Protein AF-A0A931YRD8-F1 (afdb_monomer)

Radius of gyration: 21.1 Å; Cα contacts (8 Å, |Δi|>4): 40; chains: 1; bounding box: 36×70×40 Å

Foldseek 3Di:
DPVVVVVVVVVVVVVVVVPPPPPPVDQDPVNQVVQQVVDPDNVVGHPVLQVSLQVVCVVLVVQQVVCVVVVHDHPDDDDPPDDDHSVNVVVVSVVVVVVVVD

Secondary structure (DSSP, 8-state):
--TTHHHHHHHHHHHHHTTS--------HHHHHHHHHT-S-TTT--HHHHHHHHHHHHHHHHHHHHHHHTTPPPSS---TT----HHHHHHHHHHHHHHHH-

pLDDT: mean 82.72, std 15.99, range [48.66, 97.88]

Solvent-accessible surface area (backbone atoms only — not comparable to full-atom values): 6281 Å² total; per-residue (Å²): 142,68,75,70,63,64,58,57,58,54,52,54,56,57,59,59,66,71,66,61,75,84,68,74,86,69,79,50,73,66,56,50,51,53,42,44,67,68,23,92,45,72,91,78,36,22,70,69,56,43,54,52,40,43,55,50,50,54,54,52,50,52,52,32,52,54,24,51,74,70,72,44,84,53,87,67,85,78,58,93,90,54,86,86,45,44,69,57,53,51,50,54,50,54,57,52,51,54,66,73,78,105

Sequence (102 aa):
MTKTILSSACLLVCLLAVTTPSFGAEMSVMQYMELEDAAVNKDTGSPVVNVYLMGVLDSYGIANAMLRDRKQQQLYCQPDNLALGPMNLRQLINDGLKKIVN

Mean predicted aligned error: 10.66 Å

Structure (mmCIF, N/CA/C/O backbone):
data_AF-A0A931YRD8-F1
#
_entry.id   AF-A0A931YRD8-F1
#
loop_
_atom_site.group_PDB
_atom_site.id
_atom_site.type_symbol
_atom_site.label_atom_id
_atom_site.label_alt_id
_atom_site.label_comp_id
_atom_site.label_asym_id
_atom_site.label_entity_id
_atom_site.label_seq_id
_atom_site.pdbx_PDB_ins_code
_atom_site.Cartn_x
_atom_site.Cartn_y
_atom_site.Cartn_z
_atom_site.occupancy
_atom_site.B_iso_or_equiv
_atom_site.auth_seq_id
_atom_site.auth_comp_id
_atom_site.auth_asym_id
_atom_site.auth_atom_id
_atom_site.pdbx_PDB_model_num
ATOM 1 N N . MET A 1 1 ? 14.795 -51.721 22.475 1.00 49.44 1 MET A N 1
ATOM 2 C CA . MET A 1 1 ? 14.898 -51.214 21.087 1.00 49.44 1 MET A CA 1
ATOM 3 C C . MET A 1 1 ? 14.097 -49.918 20.853 1.00 49.44 1 MET A C 1
ATOM 5 O O . MET A 1 1 ? 13.755 -49.614 19.725 1.00 49.44 1 MET A O 1
ATOM 9 N N . THR A 1 2 ? 13.819 -49.122 21.895 1.00 50.38 2 THR A N 1
ATOM 10 C CA . THR A 1 2 ? 12.944 -47.927 21.834 1.00 50.38 2 THR A CA 1
ATOM 11 C C . THR A 1 2 ? 13.670 -46.600 22.094 1.00 50.38 2 THR A C 1
ATOM 13 O O . THR A 1 2 ? 13.088 -45.539 21.910 1.00 50.38 2 THR A O 1
ATOM 16 N N . LYS A 1 3 ? 14.953 -46.630 22.488 1.00 48.66 3 LYS A N 1
ATOM 17 C CA . LYS A 1 3 ? 15.733 -45.419 22.815 1.00 48.66 3 LYS A CA 1
ATOM 18 C C . LYS A 1 3 ? 16.295 -44.682 21.591 1.00 48.66 3 LYS A C 1
ATOM 20 O O . LYS A 1 3 ? 16.591 -43.499 21.691 1.00 48.66 3 LYS A O 1
ATOM 25 N N . THR A 1 4 ? 16.409 -45.341 20.438 1.00 50.38 4 THR A N 1
ATOM 26 C CA . THR A 1 4 ? 17.017 -44.751 19.230 1.00 50.38 4 THR A CA 1
ATOM 27 C C . THR A 1 4 ? 16.048 -43.873 18.432 1.00 50.38 4 THR A C 1
ATOM 29 O O . THR A 1 4 ? 16.479 -42.954 17.745 1.00 50.38 4 THR A O 1
ATOM 32 N N . ILE A 1 5 ? 14.738 -44.112 18.555 1.00 52.44 5 ILE A N 1
ATOM 33 C CA . ILE A 1 5 ? 13.701 -43.402 17.785 1.00 52.44 5 ILE A CA 1
ATOM 34 C C . ILE A 1 5 ? 13.473 -41.984 18.339 1.00 52.44 5 ILE A C 1
ATOM 36 O O . ILE A 1 5 ? 13.236 -41.049 17.578 1.00 52.44 5 ILE A O 1
ATOM 40 N N . LEU A 1 6 ? 13.639 -41.794 19.654 1.00 49.84 6 LEU A N 1
ATOM 41 C CA . LEU A 1 6 ? 13.439 -40.496 20.309 1.00 49.84 6 LEU A CA 1
ATOM 42 C C . LEU A 1 6 ? 14.513 -39.455 19.922 1.00 49.84 6 LEU A C 1
ATOM 44 O O . LEU A 1 6 ? 14.240 -38.259 19.925 1.00 49.84 6 LEU A O 1
ATOM 48 N N . SER A 1 7 ? 15.714 -39.907 19.538 1.00 55.22 7 SER A N 1
ATOM 49 C CA . SER A 1 7 ? 16.830 -39.032 19.143 1.00 55.22 7 SER A CA 1
ATOM 50 C C . SER A 1 7 ? 16.633 -38.409 17.750 1.00 55.22 7 SER A C 1
ATOM 52 O O . SER A 1 7 ? 16.914 -37.230 17.546 1.00 55.22 7 SER A O 1
ATOM 54 N N . SER A 1 8 ? 16.070 -39.162 16.793 1.00 55.59 8 SER A N 1
ATOM 55 C CA . SER A 1 8 ? 15.852 -38.670 15.419 1.00 55.59 8 SER A CA 1
ATOM 56 C C . SER A 1 8 ? 14.693 -37.676 15.294 1.00 55.59 8 SER A C 1
ATOM 58 O O . SER A 1 8 ? 14.769 -36.761 14.478 1.00 55.59 8 SER A O 1
ATOM 60 N N . ALA A 1 9 ? 13.646 -37.802 16.118 1.00 58.78 9 ALA A N 1
ATOM 61 C CA . ALA A 1 9 ? 12.528 -36.852 16.112 1.00 58.78 9 ALA A CA 1
ATOM 62 C C . ALA A 1 9 ? 12.950 -35.455 16.605 1.00 58.78 9 ALA A C 1
ATOM 64 O O . ALA A 1 9 ? 12.513 -34.445 16.061 1.00 58.78 9 ALA A O 1
ATOM 65 N N . CYS A 1 10 ? 13.853 -35.398 17.590 1.00 60.69 10 CYS A N 1
ATOM 66 C CA . CYS A 1 10 ? 14.388 -34.142 18.1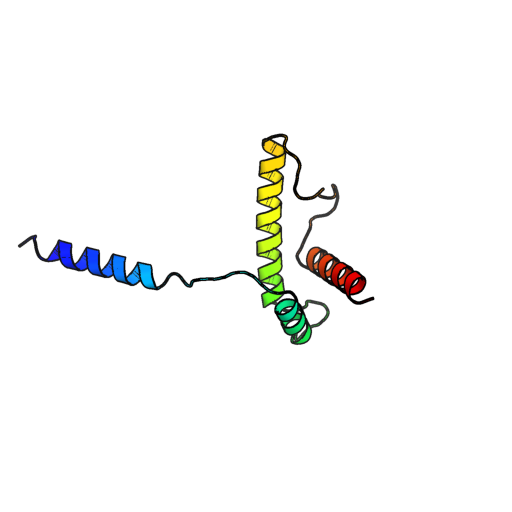13 1.00 60.69 10 CYS A CA 1
ATOM 67 C C . CYS A 1 10 ? 15.267 -33.424 17.072 1.00 60.69 10 CYS A C 1
ATOM 69 O O . CYS A 1 10 ? 15.173 -32.211 16.899 1.00 60.69 10 CYS A O 1
ATOM 71 N N . LEU A 1 11 ? 16.060 -34.184 16.307 1.00 62.72 11 LEU A N 1
ATOM 72 C CA . LEU A 1 11 ? 16.927 -33.632 15.264 1.00 62.72 11 LEU A CA 1
ATOM 73 C C . LEU A 1 11 ? 16.128 -32.972 14.125 1.00 62.72 11 LEU A C 1
ATOM 75 O O . LEU A 1 11 ? 16.520 -31.920 13.626 1.00 62.72 11 LEU A O 1
ATOM 79 N N . LEU A 1 12 ? 14.992 -33.566 13.739 1.00 64.00 12 LEU A N 1
ATOM 80 C CA . LEU A 1 12 ? 14.136 -33.049 12.667 1.00 64.00 12 LEU A CA 1
ATOM 81 C C . LEU A 1 12 ? 13.419 -31.747 13.068 1.00 64.00 12 LEU A C 1
ATOM 83 O O . LEU A 1 12 ? 13.316 -30.829 12.259 1.00 64.00 12 LEU A O 1
ATOM 87 N N . VAL A 1 13 ? 12.978 -31.635 14.326 1.00 66.19 13 VAL A N 1
ATOM 88 C CA . VAL A 1 13 ? 12.369 -30.405 14.868 1.00 66.19 13 VAL A CA 1
ATOM 89 C C . VAL A 1 13 ? 13.394 -29.269 14.936 1.00 66.19 13 VAL A C 1
ATOM 91 O O . VAL A 1 13 ? 13.080 -28.139 14.566 1.00 66.19 13 VAL A O 1
ATOM 94 N N . CYS A 1 14 ? 14.638 -29.566 15.322 1.00 65.25 14 CYS A N 1
ATOM 95 C CA . CYS A 1 14 ? 15.718 -28.578 15.315 1.00 65.25 14 CYS A CA 1
ATOM 96 C C . CYS A 1 14 ? 16.093 -28.118 13.897 1.00 65.25 14 CYS A C 1
ATOM 98 O O . CYS A 1 14 ? 16.405 -26.946 13.719 1.00 65.25 14 CYS A O 1
ATOM 100 N N . LEU A 1 15 ? 16.027 -28.997 12.889 1.00 62.12 15 LEU A N 1
ATOM 101 C CA . LEU A 1 15 ? 16.292 -28.642 11.486 1.00 62.12 15 LEU A CA 1
ATOM 102 C C . LEU A 1 15 ? 15.207 -27.732 10.885 1.00 62.12 15 LEU A C 1
ATOM 104 O O . LEU A 1 15 ? 15.533 -26.846 10.100 1.00 62.12 15 LEU A O 1
ATOM 108 N N . LEU A 1 16 ? 13.940 -27.900 11.281 1.00 61.41 16 LEU A N 1
ATOM 109 C CA . LEU A 1 16 ? 12.827 -27.051 10.826 1.00 61.41 16 LEU A CA 1
ATOM 110 C C . LEU A 1 16 ? 12.800 -25.669 11.496 1.00 61.41 16 LEU A C 1
ATOM 112 O O . LEU A 1 16 ? 12.255 -24.722 10.932 1.00 61.41 16 LEU A O 1
ATOM 116 N N . ALA A 1 17 ? 13.405 -25.528 12.679 1.00 59.97 17 ALA A N 1
ATOM 117 C CA . ALA A 1 17 ? 13.495 -24.244 13.373 1.00 59.97 17 ALA A CA 1
ATOM 118 C C . ALA A 1 17 ? 14.481 -23.265 12.706 1.00 59.97 17 ALA A C 1
ATOM 120 O O . ALA A 1 17 ? 14.347 -22.058 12.875 1.00 59.97 17 ALA A O 1
ATOM 121 N N . VAL A 1 18 ? 15.456 -23.759 11.930 1.00 58.75 18 VAL A N 1
ATOM 122 C CA . VAL A 1 18 ? 16.471 -22.910 11.270 1.00 58.75 18 VAL A CA 1
ATOM 123 C C . VAL A 1 18 ? 15.997 -22.368 9.917 1.00 58.75 18 VAL A C 1
ATOM 125 O O . VAL A 1 18 ? 16.620 -21.469 9.360 1.00 58.75 18 VAL A O 1
ATOM 128 N N . THR A 1 19 ? 14.892 -22.889 9.375 1.00 55.50 19 THR A N 1
ATOM 129 C CA . THR A 1 19 ? 14.350 -22.468 8.075 1.00 55.50 19 THR A CA 1
ATOM 130 C C . THR A 1 19 ? 13.175 -21.512 8.189 1.00 55.50 19 THR A C 1
ATOM 132 O O . THR A 1 19 ? 12.488 -21.309 7.194 1.00 55.50 19 THR A O 1
ATOM 135 N N . THR A 1 20 ? 12.902 -20.914 9.351 1.00 57.06 20 THR A N 1
ATOM 136 C CA . THR A 1 20 ? 12.034 -19.734 9.362 1.00 57.06 20 THR A CA 1
ATOM 137 C C . THR A 1 20 ? 12.836 -18.608 8.721 1.00 57.06 20 THR A C 1
ATOM 139 O O . THR A 1 20 ? 13.777 -18.130 9.363 1.00 57.06 20 THR A O 1
ATOM 142 N N . PRO A 1 21 ? 12.554 -18.192 7.469 1.00 52.28 21 PRO A N 1
ATOM 1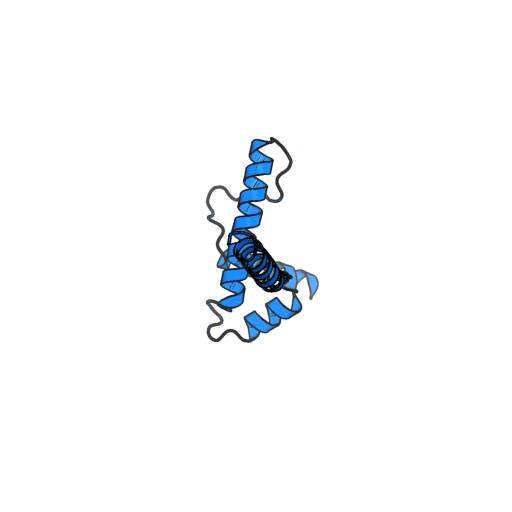43 C CA . PRO A 1 21 ? 13.180 -16.986 6.970 1.00 52.28 21 PRO A CA 1
ATOM 144 C C . PRO A 1 21 ? 12.850 -15.887 7.977 1.00 52.28 21 PRO A C 1
ATOM 146 O O . PRO A 1 21 ? 11.685 -15.681 8.325 1.00 52.28 21 PRO A O 1
ATOM 149 N N . SER A 1 22 ? 13.881 -15.212 8.479 1.00 50.31 22 SER A N 1
ATOM 150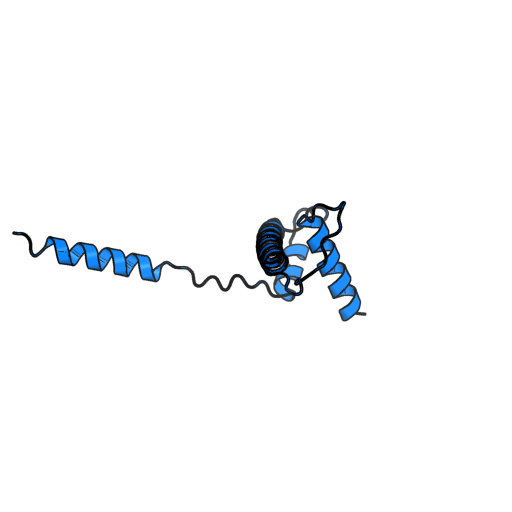 C CA . SER A 1 22 ? 13.740 -13.945 9.183 1.00 50.31 22 SER A CA 1
ATOM 151 C C . SER A 1 22 ? 13.261 -12.920 8.158 1.00 50.31 22 SER A C 1
ATOM 153 O O . SER A 1 22 ? 14.032 -12.106 7.653 1.00 50.31 22 SER A O 1
ATOM 155 N N . PHE A 1 23 ? 11.999 -13.036 7.751 1.00 52.09 23 PHE A N 1
ATOM 156 C CA . PHE A 1 23 ? 11.327 -12.066 6.914 1.00 52.09 23 PHE A CA 1
ATOM 157 C C . PHE A 1 23 ? 11.149 -10.833 7.798 1.00 52.09 23 PHE A C 1
ATOM 159 O O . PHE A 1 23 ? 10.156 -10.691 8.507 1.00 52.09 23 PHE A O 1
ATOM 166 N N . GLY A 1 24 ? 12.134 -9.937 7.770 1.00 55.12 24 GLY A N 1
ATOM 167 C CA . GLY A 1 24 ? 11.841 -8.522 7.927 1.00 55.12 24 GLY A CA 1
ATOM 168 C C . GLY A 1 24 ? 10.958 -8.157 6.743 1.00 55.12 24 GLY A C 1
ATOM 169 O O . GLY A 1 24 ? 11.461 -7.756 5.700 1.00 55.12 24 GLY A O 1
ATOM 170 N N . ALA A 1 25 ? 9.653 -8.419 6.853 1.00 66.19 25 ALA A N 1
ATOM 171 C CA . ALA A 1 25 ? 8.641 -8.134 5.836 1.00 66.19 25 ALA A CA 1
ATOM 172 C C . ALA A 1 25 ? 8.355 -6.628 5.763 1.00 66.19 25 ALA A C 1
ATOM 174 O O . ALA A 1 25 ? 7.214 -6.203 5.632 1.00 66.19 25 ALA A O 1
ATOM 175 N N . GLU A 1 26 ? 9.397 -5.822 5.917 1.00 81.44 26 GLU A N 1
ATOM 176 C CA . GLU A 1 26 ? 9.352 -4.377 5.963 1.00 81.44 26 GLU A CA 1
ATOM 177 C C . GLU A 1 26 ? 9.902 -3.887 4.628 1.00 81.44 26 GLU A C 1
ATOM 179 O O . GLU A 1 26 ? 11.062 -4.124 4.294 1.00 81.44 26 GLU A O 1
ATOM 184 N N . MET A 1 27 ? 9.058 -3.237 3.832 1.00 89.88 27 MET A N 1
ATOM 185 C CA . MET A 1 27 ? 9.496 -2.560 2.618 1.00 89.88 27 MET A CA 1
ATOM 186 C C . MET A 1 27 ? 9.784 -1.103 2.956 1.00 89.88 27 MET A C 1
ATOM 188 O O . MET A 1 27 ? 8.885 -0.357 3.347 1.00 89.88 27 MET A O 1
ATOM 192 N N . SER A 1 28 ? 11.039 -0.687 2.794 1.00 92.50 28 SER A N 1
ATOM 193 C CA . SER A 1 28 ? 11.390 0.730 2.891 1.00 92.50 28 SER A CA 1
ATOM 194 C C . SER A 1 28 ? 10.774 1.530 1.737 1.00 92.50 28 SER A C 1
ATOM 196 O O . SER A 1 28 ? 10.511 0.996 0.659 1.00 92.50 28 SER A O 1
ATOM 198 N N . VAL A 1 29 ? 10.605 2.841 1.931 1.00 91.38 29 VAL A N 1
ATOM 199 C CA . VAL A 1 29 ? 10.129 3.749 0.871 1.00 91.38 29 VAL A CA 1
ATOM 200 C C . VAL A 1 29 ? 11.033 3.694 -0.365 1.00 91.38 29 VAL A C 1
ATOM 202 O O . VAL A 1 29 ? 10.532 3.670 -1.484 1.00 91.38 29 VAL A O 1
ATOM 205 N N . MET A 1 30 ? 12.353 3.613 -0.170 1.00 92.88 30 MET A N 1
ATOM 206 C CA . MET A 1 30 ? 13.314 3.495 -1.272 1.00 92.88 30 MET A CA 1
ATOM 207 C C . MET A 1 30 ? 13.089 2.216 -2.081 1.00 92.88 30 MET A C 1
ATOM 209 O O . MET A 1 30 ? 12.954 2.284 -3.297 1.00 92.88 30 MET A O 1
ATOM 213 N N . GLN A 1 31 ? 12.952 1.068 -1.413 1.00 94.31 31 GLN A N 1
ATOM 214 C CA . GLN A 1 31 ? 12.676 -0.201 -2.095 1.00 94.31 31 GLN A CA 1
ATOM 215 C C . GLN A 1 31 ? 11.323 -0.193 -2.807 1.00 94.31 31 GLN A C 1
ATOM 217 O O . GLN A 1 31 ? 11.207 -0.724 -3.907 1.00 94.31 31 GLN A O 1
ATOM 222 N N . TYR A 1 32 ? 10.300 0.417 -2.204 1.00 94.81 32 TYR A N 1
ATOM 223 C CA . TYR A 1 32 ? 9.010 0.612 -2.860 1.00 94.81 32 TYR A CA 1
ATOM 224 C C . TYR A 1 32 ? 9.174 1.393 -4.171 1.00 94.81 32 TYR A C 1
ATOM 226 O O . TYR A 1 32 ? 8.692 0.950 -5.212 1.00 94.81 32 TYR A O 1
ATOM 234 N N . MET A 1 33 ? 9.897 2.519 -4.138 1.00 93.88 33 MET A N 1
ATOM 235 C CA . MET A 1 33 ? 10.136 3.353 -5.318 1.00 93.88 33 MET A CA 1
ATOM 236 C C . MET A 1 33 ? 10.940 2.615 -6.391 1.00 93.88 33 MET A C 1
ATOM 238 O O . MET A 1 33 ? 10.558 2.659 -7.555 1.00 93.88 33 MET A O 1
ATOM 242 N N . GLU A 1 34 ? 12.008 1.911 -6.013 1.00 95.25 34 GLU A N 1
ATOM 243 C CA . GLU A 1 34 ? 12.831 1.123 -6.939 1.00 95.25 34 GLU A CA 1
ATOM 244 C C . GLU A 1 34 ? 12.022 0.016 -7.622 1.00 95.25 34 GLU A C 1
ATOM 246 O O . GLU A 1 34 ? 12.120 -0.175 -8.833 1.00 95.25 34 GLU A O 1
ATOM 251 N N . LEU A 1 35 ? 11.186 -0.699 -6.865 1.00 95.50 35 LEU A N 1
ATOM 252 C CA . LEU A 1 35 ? 10.356 -1.768 -7.412 1.00 95.50 35 LEU A CA 1
ATOM 253 C C . LEU A 1 35 ? 9.261 -1.228 -8.335 1.00 95.50 35 LEU A C 1
ATOM 255 O O . LEU A 1 35 ? 9.029 -1.815 -9.391 1.00 95.50 35 LEU A O 1
ATOM 259 N N . GLU A 1 36 ? 8.589 -0.136 -7.963 1.00 94.75 36 GLU A N 1
ATOM 260 C CA . GLU A 1 36 ? 7.608 0.525 -8.836 1.00 94.75 36 GLU A CA 1
ATOM 261 C C . GLU A 1 36 ? 8.278 1.140 -10.079 1.00 94.75 36 GLU A C 1
ATOM 263 O O . GLU A 1 36 ? 7.704 1.135 -11.176 1.00 94.75 36 GLU A O 1
ATOM 268 N N . ASP A 1 37 ? 9.526 1.608 -9.968 1.00 94.75 37 ASP A N 1
ATOM 269 C CA . ASP A 1 37 ? 10.270 2.085 -11.129 1.00 94.75 37 ASP A CA 1
ATOM 270 C C . ASP A 1 37 ? 10.710 0.941 -12.064 1.00 94.75 37 ASP A C 1
ATOM 272 O O . ASP A 1 37 ? 10.637 1.058 -13.287 1.00 94.75 37 ASP A O 1
ATOM 276 N N . ALA A 1 38 ? 11.047 -0.220 -11.511 1.00 95.75 38 ALA A N 1
ATOM 277 C CA . ALA A 1 38 ? 11.385 -1.412 -12.285 1.00 95.75 38 ALA A CA 1
ATOM 278 C C . ALA A 1 38 ? 10.164 -2.141 -12.891 1.00 95.75 38 ALA A C 1
ATOM 280 O O . ALA A 1 38 ? 10.327 -3.141 -13.595 1.00 95.75 38 ALA A O 1
ATOM 281 N N . ALA A 1 39 ? 8.933 -1.690 -12.621 1.00 94.25 39 ALA A N 1
ATOM 282 C CA . ALA A 1 39 ? 7.723 -2.350 -13.100 1.00 94.25 39 ALA A CA 1
ATOM 283 C C . ALA A 1 39 ? 7.614 -2.338 -14.637 1.00 94.25 39 ALA A C 1
ATOM 285 O O . ALA A 1 39 ? 7.654 -1.282 -15.271 1.00 94.25 39 ALA A O 1
ATOM 286 N N . VAL A 1 40 ? 7.387 -3.520 -15.228 1.00 93.06 40 VAL A N 1
ATOM 287 C CA . VAL A 1 40 ? 7.203 -3.698 -16.684 1.00 93.06 40 VAL A CA 1
ATOM 288 C C . VAL A 1 40 ? 5.966 -2.957 -17.195 1.00 93.06 40 VAL A C 1
ATOM 290 O O . VAL A 1 40 ? 5.989 -2.389 -18.282 1.00 93.06 40 VAL A O 1
ATOM 293 N N . ASN A 1 41 ? 4.885 -2.952 -16.411 1.00 89.50 41 ASN A N 1
ATOM 294 C CA . ASN A 1 41 ? 3.674 -2.199 -16.708 1.00 89.50 41 ASN A CA 1
ATOM 295 C C . ASN A 1 41 ? 3.451 -1.151 -15.611 1.00 89.50 41 ASN A C 1
ATOM 297 O O . ASN A 1 41 ? 3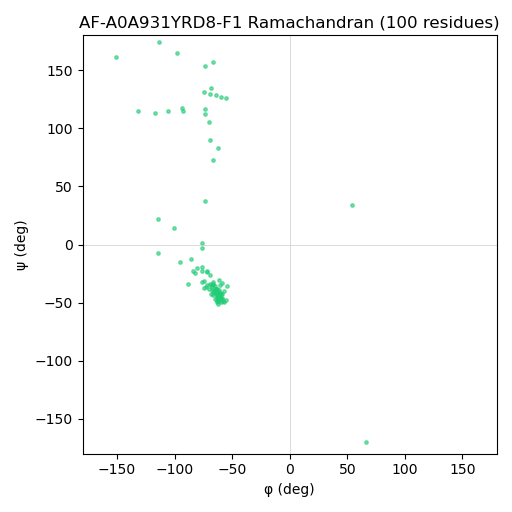.170 -1.491 -14.460 1.00 89.50 41 ASN A O 1
ATOM 301 N N . LYS A 1 42 ? 3.567 0.125 -15.985 1.00 86.44 42 LYS A N 1
ATOM 302 C CA . LYS A 1 42 ? 3.427 1.269 -15.075 1.00 86.44 42 LYS A CA 1
ATOM 303 C C . LYS A 1 42 ? 1.987 1.511 -14.621 1.00 86.44 42 LYS A C 1
ATOM 305 O O . LYS A 1 42 ? 1.794 2.048 -13.536 1.00 86.44 42 LYS A O 1
ATOM 310 N N . ASP A 1 43 ? 0.995 1.061 -15.387 1.00 84.81 43 ASP A N 1
ATOM 311 C CA . ASP A 1 43 ? -0.421 1.196 -15.029 1.00 84.81 43 ASP A CA 1
ATOM 312 C C . ASP A 1 43 ? -0.793 0.235 -13.893 1.00 84.81 43 ASP A C 1
ATOM 314 O O . ASP A 1 43 ? -1.565 0.569 -12.995 1.00 84.81 43 ASP A O 1
ATOM 318 N N . THR A 1 44 ? -0.212 -0.969 -13.900 1.00 85.62 44 THR A N 1
ATOM 319 C CA . THR A 1 44 ? -0.461 -1.991 -12.871 1.00 85.6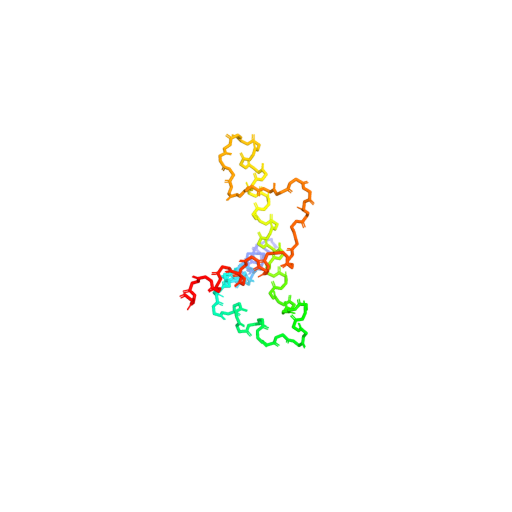2 44 THR A CA 1
ATOM 320 C C . THR A 1 44 ? 0.579 -1.996 -11.755 1.00 85.62 44 THR A C 1
ATOM 322 O O . THR A 1 44 ? 0.327 -2.586 -10.700 1.00 85.62 44 THR A O 1
ATOM 325 N N . GLY A 1 45 ? 1.722 -1.342 -11.964 1.00 91.81 45 GLY A N 1
ATOM 326 C CA . GLY A 1 45 ? 2.855 -1.291 -11.043 1.00 91.81 45 GLY A CA 1
ATOM 327 C C . GLY A 1 45 ? 3.544 -2.642 -10.839 1.00 91.81 45 GLY A C 1
ATOM 328 O O . GLY A 1 45 ? 3.288 -3.619 -11.551 1.00 91.81 45 GLY A O 1
ATOM 329 N N . SER A 1 46 ? 4.437 -2.702 -9.854 1.00 94.81 46 SER A N 1
ATOM 330 C CA . SER A 1 46 ? 5.200 -3.919 -9.552 1.00 94.81 46 SER A CA 1
ATOM 331 C C . SER A 1 46 ? 4.313 -5.024 -8.960 1.00 94.81 46 SER A C 1
ATOM 333 O O . SER A 1 46 ? 3.625 -4.777 -7.965 1.00 94.81 46 SER A O 1
ATOM 335 N N . PRO A 1 47 ? 4.352 -6.268 -9.484 1.00 93.75 47 PRO A N 1
ATOM 336 C CA . PRO A 1 47 ? 3.623 -7.394 -8.896 1.00 93.75 47 PRO A CA 1
ATOM 337 C C . PRO A 1 47 ? 4.050 -7.697 -7.455 1.00 93.75 47 PRO A C 1
ATOM 339 O O . PRO A 1 47 ? 3.214 -8.049 -6.626 1.00 93.75 47 PRO A O 1
ATOM 342 N N . VAL A 1 48 ? 5.339 -7.519 -7.143 1.00 93.50 48 VAL A N 1
ATOM 343 C CA . VAL A 1 48 ? 5.882 -7.715 -5.789 1.00 93.50 48 VAL A CA 1
ATOM 344 C C . VAL A 1 48 ? 5.286 -6.688 -4.832 1.00 93.50 48 VAL A C 1
ATOM 346 O O . VAL A 1 48 ? 4.799 -7.045 -3.760 1.00 93.50 48 VAL A O 1
ATOM 349 N N . VAL A 1 49 ? 5.257 -5.419 -5.248 1.00 95.19 49 VAL A N 1
ATOM 350 C CA . VAL A 1 49 ? 4.630 -4.353 -4.461 1.00 95.19 49 VAL A CA 1
ATOM 351 C C . VAL A 1 49 ? 3.132 -4.600 -4.324 1.00 95.19 49 VAL A C 1
ATOM 353 O O . VAL A 1 49 ? 2.589 -4.426 -3.243 1.00 95.19 49 VAL A O 1
ATOM 356 N N . ASN A 1 50 ? 2.457 -5.089 -5.364 1.00 94.75 50 ASN A N 1
ATOM 357 C CA . ASN A 1 50 ? 1.027 -5.381 -5.298 1.00 94.75 50 ASN A CA 1
ATOM 358 C C . ASN A 1 50 ? 0.689 -6.407 -4.201 1.00 94.75 50 ASN A C 1
ATOM 360 O O . ASN A 1 50 ? -0.215 -6.170 -3.404 1.00 94.75 50 ASN A O 1
ATOM 364 N N . VAL A 1 51 ? 1.443 -7.510 -4.115 1.00 93.75 51 VAL A N 1
ATOM 365 C CA . VAL A 1 51 ? 1.277 -8.518 -3.048 1.00 93.75 51 VAL A CA 1
ATOM 366 C C . VAL A 1 51 ? 1.582 -7.910 -1.678 1.00 93.75 51 VAL A C 1
ATOM 368 O O . VAL A 1 51 ? 0.826 -8.121 -0.730 1.00 93.75 51 VAL A O 1
ATOM 371 N N . TYR A 1 52 ? 2.644 -7.110 -1.575 1.00 93.81 52 TYR A N 1
ATOM 372 C CA . TYR A 1 52 ? 2.975 -6.410 -0.337 1.00 93.81 52 TYR A CA 1
ATOM 373 C C . TYR A 1 52 ? 1.826 -5.501 0.135 1.00 93.81 52 TYR A C 1
ATOM 375 O O . TYR A 1 52 ? 1.397 -5.583 1.284 1.00 93.81 52 TYR A O 1
ATOM 383 N N . LEU A 1 53 ? 1.267 -4.685 -0.764 1.00 94.50 53 LEU A N 1
ATOM 384 C CA . LEU A 1 53 ? 0.152 -3.787 -0.462 1.00 94.50 53 LEU A CA 1
ATOM 385 C C . LEU A 1 53 ? -1.128 -4.543 -0.086 1.00 94.50 53 LEU A C 1
ATOM 387 O O . LEU A 1 53 ? -1.847 -4.079 0.795 1.00 94.50 53 LEU A O 1
ATOM 391 N N . MET A 1 54 ? -1.402 -5.702 -0.699 1.00 93.94 54 MET A N 1
ATOM 392 C CA . MET A 1 54 ? -2.506 -6.573 -0.269 1.00 93.94 54 MET A CA 1
ATOM 393 C C . MET A 1 54 ? -2.328 -7.013 1.188 1.00 93.94 54 MET A C 1
ATOM 395 O O . MET A 1 54 ? -3.237 -6.833 1.992 1.00 93.94 54 MET A O 1
ATOM 399 N N . GLY A 1 55 ? -1.140 -7.508 1.552 1.00 93.25 55 GLY A N 1
ATOM 400 C CA . GLY A 1 55 ? -0.855 -7.932 2.925 1.00 93.25 55 GLY A CA 1
ATOM 401 C C . GLY A 1 55 ? -0.962 -6.790 3.942 1.00 93.25 55 GLY A C 1
ATOM 402 O O . GLY A 1 55 ? -1.492 -6.981 5.040 1.00 93.25 55 GLY A O 1
ATOM 403 N N . VAL A 1 56 ? -0.511 -5.587 3.572 1.00 92.81 56 VAL A N 1
ATOM 404 C CA . VAL A 1 56 ? -0.662 -4.380 4.400 1.00 92.81 56 VAL A CA 1
ATOM 405 C C . VAL A 1 56 ? -2.141 -4.033 4.586 1.00 92.81 56 VAL A C 1
ATOM 407 O O . VAL A 1 56 ? -2.570 -3.839 5.722 1.00 92.81 56 VAL A O 1
ATOM 410 N N . LEU A 1 57 ? -2.929 -3.988 3.507 1.00 93.00 57 LEU A N 1
ATOM 411 C CA . LEU A 1 57 ? -4.362 -3.681 3.573 1.00 93.00 57 LEU A CA 1
ATOM 412 C C . LEU A 1 57 ? -5.119 -4.664 4.463 1.00 93.00 57 LEU A C 1
ATOM 414 O O . LEU A 1 57 ? -5.871 -4.224 5.332 1.00 93.00 57 LEU A O 1
ATOM 418 N N . ASP A 1 58 ? -4.886 -5.964 4.296 1.00 92.25 58 ASP A N 1
ATOM 419 C CA . ASP A 1 58 ? -5.550 -6.995 5.095 1.00 92.25 58 ASP A CA 1
ATOM 420 C C . ASP A 1 58 ? -5.198 -6.855 6.580 1.00 92.25 58 ASP A C 1
ATOM 422 O O . ASP A 1 58 ? -6.079 -6.861 7.443 1.00 92.25 58 ASP A O 1
ATOM 426 N N . SER A 1 59 ? -3.915 -6.645 6.887 1.00 92.94 59 SER A N 1
ATOM 427 C CA . SER A 1 59 ? -3.438 -6.493 8.265 1.00 92.94 59 SER A CA 1
ATOM 428 C C . SER A 1 59 ? -4.044 -5.264 8.946 1.00 92.94 59 SER A C 1
ATOM 430 O O . SER A 1 59 ? -4.559 -5.359 10.064 1.00 92.94 59 SER A O 1
ATOM 432 N N . TYR A 1 60 ? -4.035 -4.114 8.263 1.00 93.06 60 TYR A N 1
ATOM 433 C CA . TYR A 1 60 ? -4.650 -2.890 8.773 1.00 93.06 60 TYR A CA 1
ATOM 434 C C . TYR A 1 60 ? -6.166 -3.031 8.888 1.00 93.06 60 TYR A C 1
ATOM 436 O O . TYR A 1 60 ? -6.725 -2.594 9.889 1.00 93.06 60 TYR A O 1
ATOM 444 N N . GLY A 1 61 ? -6.831 -3.668 7.921 1.00 92.56 61 GLY A N 1
ATOM 445 C CA . GLY A 1 61 ? -8.271 -3.914 7.944 1.00 92.56 61 GLY A CA 1
ATOM 446 C C . GLY A 1 61 ? -8.703 -4.772 9.134 1.00 92.56 61 GLY A C 1
ATOM 447 O O . GLY A 1 61 ? -9.642 -4.411 9.848 1.00 92.56 61 GLY A O 1
ATOM 448 N N . ILE A 1 62 ? -7.978 -5.860 9.410 1.00 94.62 62 ILE A N 1
ATOM 449 C CA . ILE A 1 62 ? -8.209 -6.722 10.578 1.00 94.62 62 ILE A CA 1
ATOM 450 C C . ILE A 1 62 ? -7.978 -5.941 11.875 1.00 94.62 62 ILE A C 1
ATOM 452 O O . ILE A 1 62 ? -8.837 -5.958 12.759 1.00 94.62 62 ILE A O 1
ATOM 456 N N . ALA A 1 63 ? -6.859 -5.219 11.988 1.00 95.88 63 ALA A N 1
ATOM 457 C CA . ALA A 1 63 ? -6.563 -4.409 13.168 1.00 95.88 63 ALA A CA 1
ATOM 458 C C . ALA A 1 63 ? -7.654 -3.352 13.419 1.00 95.88 63 ALA A C 1
ATOM 460 O O . ALA A 1 63 ? -8.129 -3.196 14.546 1.00 95.88 63 ALA A O 1
ATOM 461 N N . ASN A 1 64 ? -8.125 -2.685 12.363 1.00 95.06 64 ASN A N 1
ATOM 462 C CA . ASN A 1 64 ? -9.214 -1.718 12.443 1.00 95.06 64 ASN A CA 1
ATOM 463 C C . ASN A 1 64 ? -10.535 -2.349 12.893 1.00 95.06 64 ASN A C 1
ATOM 465 O O . ASN A 1 64 ? -11.242 -1.778 13.725 1.00 95.06 64 ASN A O 1
ATOM 469 N N . ALA A 1 65 ? -10.871 -3.527 12.361 1.00 93.00 65 ALA A N 1
ATOM 470 C CA . ALA A 1 65 ? -12.069 -4.260 12.753 1.00 93.00 65 ALA A CA 1
ATOM 471 C C . ALA A 1 65 ? -12.026 -4.657 14.237 1.00 93.00 65 ALA A C 1
ATOM 473 O O . ALA A 1 65 ? -13.024 -4.486 14.937 1.00 93.00 65 ALA A O 1
ATOM 474 N N . MET A 1 66 ? -10.867 -5.106 14.735 1.00 97.25 66 MET A N 1
ATOM 475 C CA . MET A 1 66 ? -10.669 -5.416 16.155 1.00 97.25 66 MET A CA 1
ATOM 476 C C . MET A 1 66 ? -10.823 -4.179 17.046 1.00 97.25 66 MET A C 1
ATOM 478 O O . MET A 1 66 ? -11.469 -4.248 18.090 1.00 97.25 66 MET A O 1
ATOM 482 N N . LEU A 1 67 ? -10.258 -3.036 16.647 1.00 97.44 67 LEU A N 1
ATOM 483 C CA . LEU A 1 67 ? -10.400 -1.782 17.395 1.00 97.44 67 LEU A CA 1
ATOM 484 C C . LEU A 1 67 ? -11.857 -1.310 17.426 1.00 97.44 67 LEU A C 1
ATOM 486 O O . LEU A 1 67 ? -12.346 -0.896 18.476 1.00 97.44 67 LEU A O 1
ATOM 490 N N . ARG A 1 68 ? -12.573 -1.440 16.302 1.00 95.00 68 ARG A N 1
ATOM 491 C CA . ARG A 1 68 ? -14.005 -1.131 16.215 1.00 95.00 68 ARG A CA 1
ATOM 492 C C . ARG A 1 68 ? -14.833 -1.993 17.165 1.00 95.00 68 ARG A C 1
ATOM 494 O O . ARG A 1 68 ? -15.670 -1.450 17.879 1.00 95.00 68 ARG A O 1
ATOM 501 N N . ASP A 1 69 ? -14.588 -3.302 17.190 1.00 97.38 69 ASP A N 1
ATOM 502 C CA . ASP A 1 69 ? -15.271 -4.245 18.086 1.00 97.38 69 ASP A CA 1
ATOM 503 C C . ASP A 1 69 ? -15.055 -3.883 19.566 1.00 97.38 69 ASP A C 1
ATOM 505 O O . ASP A 1 69 ? -15.997 -3.804 20.355 1.00 97.38 69 ASP A O 1
ATOM 509 N N . ARG A 1 70 ? -13.821 -3.507 19.920 1.00 97.88 70 ARG A N 1
ATOM 510 C CA . ARG A 1 70 ? -13.450 -3.062 21.272 1.00 97.88 70 ARG A CA 1
ATOM 511 C C . ARG A 1 70 ? -13.898 -1.639 21.614 1.00 97.88 70 ARG A C 1
ATOM 513 O O . ARG A 1 70 ? -13.594 -1.166 22.708 1.00 97.88 70 ARG A O 1
ATOM 520 N N . LYS A 1 71 ? -14.596 -0.942 20.709 1.00 97.06 71 LYS A N 1
ATOM 521 C CA . LYS A 1 71 ? -14.980 0.477 20.841 1.00 97.06 71 LYS A CA 1
ATOM 522 C C . LYS A 1 71 ? -13.781 1.398 21.122 1.00 97.06 71 LYS A C 1
ATOM 524 O O . LYS A 1 71 ? -13.899 2.381 21.850 1.00 97.06 71 LYS A O 1
ATOM 529 N N . GLN A 1 72 ? -12.622 1.066 20.558 1.00 97.62 72 GLN A N 1
ATOM 530 C CA . GLN A 1 72 ? -11.400 1.864 20.631 1.00 97.62 72 GLN A CA 1
A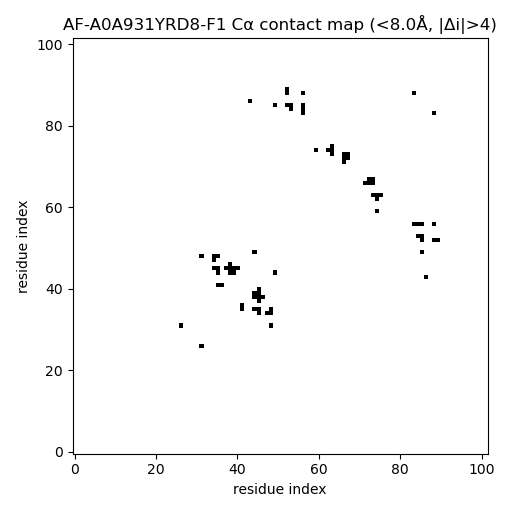TOM 531 C C . GLN A 1 72 ? -11.237 2.719 19.369 1.00 97.62 72 GLN A C 1
ATOM 533 O O . GLN A 1 72 ? -11.893 2.493 18.349 1.00 97.62 72 GLN A O 1
ATOM 538 N N . GLN A 1 73 ? -10.348 3.712 19.438 1.00 96.75 73 GLN A N 1
ATOM 539 C CA . GLN A 1 73 ? -9.991 4.524 18.279 1.00 96.75 73 GLN A CA 1
ATOM 540 C C . GLN A 1 73 ? -9.400 3.635 17.175 1.00 96.75 73 GLN A C 1
ATOM 542 O O . GLN A 1 73 ? -8.467 2.874 17.417 1.00 96.75 73 GLN A O 1
ATOM 547 N N . GLN A 1 74 ? -9.961 3.738 15.972 1.00 95.38 74 GLN A N 1
ATOM 548 C CA . GLN A 1 74 ? -9.494 3.041 14.775 1.00 95.38 74 GLN A CA 1
ATOM 549 C C . GLN A 1 74 ? -8.192 3.670 14.246 1.00 95.38 74 GLN A C 1
ATOM 551 O O . GLN A 1 74 ? -7.949 4.861 14.438 1.00 95.38 74 GLN A O 1
ATOM 556 N N . LEU A 1 75 ? -7.378 2.876 13.548 1.00 94.12 75 LEU A N 1
ATOM 557 C CA . LEU A 1 75 ? -6.161 3.317 12.854 1.00 94.12 75 LEU A CA 1
ATOM 558 C C . LEU A 1 75 ? -6.476 4.243 11.674 1.00 94.12 75 LEU A C 1
ATOM 560 O O . LEU A 1 75 ? -5.708 5.150 11.372 1.00 94.12 75 LEU A O 1
ATOM 564 N N . TYR A 1 76 ? -7.597 4.004 10.996 1.00 90.75 76 TYR A N 1
ATOM 565 C CA . TYR A 1 76 ? -8.077 4.832 9.892 1.00 90.75 76 TYR A CA 1
ATOM 566 C C . TYR A 1 76 ? -9.604 4.7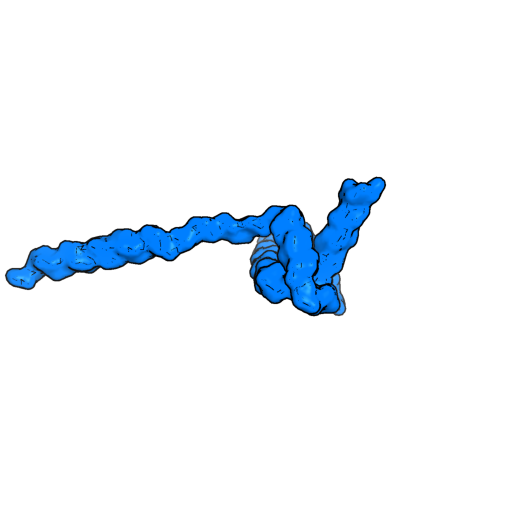91 9.806 1.00 90.75 76 TYR A C 1
ATOM 568 O O . TYR A 1 76 ? -10.234 3.866 10.314 1.00 90.75 76 TYR A O 1
ATOM 576 N N . CYS A 1 77 ? -10.211 5.763 9.130 1.00 88.31 77 CYS A N 1
ATOM 577 C CA . CYS A 1 77 ? -11.638 5.728 8.810 1.00 88.31 77 CYS A CA 1
ATOM 578 C C . CYS A 1 77 ? -11.822 5.088 7.431 1.00 88.31 77 CYS A C 1
ATOM 580 O O . CYS A 1 77 ? -11.356 5.638 6.432 1.00 88.31 77 CYS A O 1
ATOM 582 N N . GLN A 1 78 ? -12.47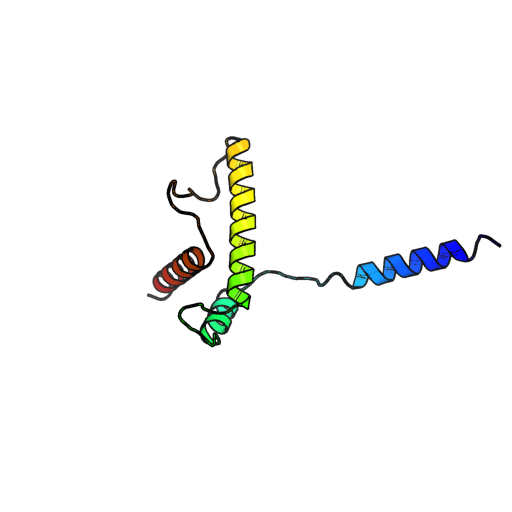5 3.926 7.363 1.00 82.44 78 GLN A N 1
ATOM 583 C CA . GLN A 1 78 ? -12.789 3.302 6.079 1.00 82.44 78 GLN A CA 1
ATOM 584 C C . GLN A 1 78 ? -13.947 4.056 5.407 1.00 82.44 78 GLN A C 1
ATOM 586 O O . GLN A 1 78 ? -14.960 4.280 6.066 1.00 82.44 78 GLN A O 1
ATOM 591 N N . PRO A 1 79 ? -13.841 4.436 4.122 1.00 83.56 79 PRO A N 1
ATOM 592 C CA . PRO A 1 79 ? -14.960 5.047 3.414 1.00 83.56 79 PRO A CA 1
ATOM 593 C C . PRO A 1 79 ? -16.087 4.030 3.197 1.00 83.56 79 PRO A C 1
ATOM 595 O O . PRO A 1 79 ? -15.828 2.916 2.742 1.00 83.56 79 PRO A O 1
ATOM 598 N N . ASP A 1 80 ? -17.333 4.430 3.451 1.00 81.88 80 ASP A N 1
ATOM 599 C CA . ASP A 1 80 ? -18.492 3.520 3.426 1.00 81.88 80 ASP A CA 1
ATOM 600 C C . ASP A 1 80 ? -18.737 2.868 2.055 1.00 81.88 80 ASP A C 1
ATOM 602 O O . ASP A 1 80 ? -19.202 1.734 1.973 1.00 81.88 80 ASP A O 1
ATOM 606 N N . ASN A 1 81 ? -18.389 3.569 0.973 1.00 85.50 81 ASN A N 1
ATOM 607 C CA . ASN A 1 81 ? -18.675 3.153 -0.404 1.00 85.50 81 ASN A CA 1
ATOM 608 C C . ASN A 1 81 ? -17.408 2.843 -1.218 1.00 85.50 81 ASN A C 1
ATOM 610 O O . ASN A 1 81 ? -17.436 2.909 -2.446 1.00 85.50 81 ASN A O 1
ATOM 614 N N . LEU A 1 82 ? -16.285 2.540 -0.556 1.00 82.31 82 LEU A N 1
ATOM 615 C CA . LEU A 1 82 ? -15.032 2.209 -1.235 1.00 82.31 82 LEU A CA 1
ATOM 616 C C . LEU A 1 82 ? -14.399 0.943 -0.656 1.00 82.31 82 LEU A C 1
ATOM 618 O O . LEU A 1 82 ? -13.926 0.919 0.482 1.00 82.31 82 LEU A O 1
ATOM 622 N N . ALA A 1 83 ? -14.321 -0.098 -1.484 1.00 82.69 83 ALA A N 1
ATOM 623 C CA . ALA A 1 83 ? -13.443 -1.228 -1.221 1.00 82.69 83 ALA A CA 1
ATOM 624 C C . ALA A 1 83 ? -11.998 -0.789 -1.493 1.00 82.69 83 ALA A C 1
ATOM 626 O O . ALA A 1 83 ? -11.639 -0.495 -2.632 1.00 82.69 83 ALA A O 1
ATOM 627 N N . LEU A 1 84 ? -11.183 -0.703 -0.440 1.00 85.69 84 LEU A N 1
ATOM 628 C CA . LEU A 1 84 ? -9.771 -0.356 -0.573 1.00 85.69 84 LEU A CA 1
ATOM 629 C C . LEU A 1 84 ? -9.013 -1.544 -1.166 1.00 85.69 84 LEU A C 1
ATOM 631 O O . LEU A 1 84 ? -8.936 -2.604 -0.550 1.00 85.69 84 LEU A O 1
ATOM 635 N N . GLY A 1 85 ? -8.453 -1.352 -2.358 1.00 89.94 85 GLY A N 1
ATOM 636 C CA . GLY A 1 85 ? -7.550 -2.300 -2.997 1.00 89.94 85 GLY A CA 1
ATOM 637 C C . GLY A 1 85 ? -6.122 -1.758 -3.121 1.00 89.94 85 GLY A C 1
ATOM 638 O O . GLY A 1 85 ? -5.868 -0.578 -2.846 1.00 89.94 85 GLY A O 1
ATOM 639 N N . PRO A 1 86 ? -5.178 -2.591 -3.594 1.00 91.44 86 PRO A N 1
ATOM 640 C CA . PRO A 1 86 ? -3.778 -2.201 -3.766 1.00 91.44 86 PRO A CA 1
ATOM 641 C C . PRO A 1 86 ? -3.591 -0.951 -4.625 1.00 91.44 86 PRO A C 1
ATOM 643 O O . PRO A 1 86 ? -2.740 -0.124 -4.318 1.00 91.44 86 PRO A O 1
ATOM 646 N N . MET A 1 87 ? -4.423 -0.765 -5.657 1.00 90.62 87 MET A N 1
ATOM 647 C CA . MET A 1 87 ? -4.387 0.436 -6.498 1.00 90.62 87 MET A CA 1
ATOM 648 C C . MET A 1 87 ? -4.676 1.710 -5.693 1.00 90.62 87 MET A C 1
ATOM 650 O O . MET A 1 87 ? -3.965 2.702 -5.839 1.00 90.62 87 MET A O 1
ATOM 654 N N . ASN A 1 88 ? -5.679 1.677 -4.808 1.00 90.62 88 ASN A N 1
ATOM 655 C CA . ASN A 1 88 ? -6.023 2.823 -3.966 1.00 90.62 88 ASN A CA 1
ATOM 656 C C . ASN A 1 88 ? -4.900 3.126 -2.970 1.00 90.62 88 ASN A C 1
ATOM 658 O O . ASN A 1 88 ? -4.533 4.286 -2.789 1.00 90.62 88 ASN A O 1
ATOM 662 N N . LEU A 1 89 ? -4.333 2.087 -2.348 1.00 91.56 89 LEU A N 1
ATOM 663 C CA . LEU A 1 89 ? -3.239 2.261 -1.395 1.00 91.56 89 LEU A CA 1
ATOM 664 C C . LEU A 1 89 ? -1.968 2.780 -2.079 1.00 91.56 89 LEU A C 1
ATOM 666 O O . LEU A 1 89 ? -1.335 3.698 -1.564 1.00 91.56 89 LEU A O 1
ATOM 670 N N . ARG A 1 90 ? -1.630 2.258 -3.264 1.00 93.62 90 ARG A N 1
ATOM 671 C CA . ARG A 1 90 ? -0.513 2.748 -4.082 1.00 93.62 90 ARG A CA 1
ATOM 672 C C . ARG A 1 90 ? -0.653 4.238 -4.373 1.00 93.62 90 ARG A C 1
ATOM 674 O O . ARG A 1 90 ? 0.300 4.994 -4.199 1.00 93.62 90 ARG A O 1
ATOM 681 N N . GLN A 1 91 ? -1.841 4.671 -4.795 1.00 92.12 91 GLN A N 1
ATOM 682 C CA . GLN A 1 91 ? -2.102 6.084 -5.050 1.00 92.12 91 GLN A CA 1
ATOM 683 C C . GLN A 1 91 ? -1.901 6.928 -3.784 1.00 92.12 91 GLN A C 1
ATOM 685 O O . GLN A 1 91 ? -1.217 7.946 -3.840 1.00 92.12 91 GLN A O 1
ATOM 690 N N . LEU A 1 92 ? -2.424 6.479 -2.640 1.00 90.81 92 LEU A N 1
ATOM 691 C CA . LEU A 1 92 ? -2.277 7.179 -1.364 1.00 90.81 92 LEU A CA 1
ATOM 692 C C . LEU A 1 92 ? -0.805 7.324 -0.943 1.00 90.81 92 LEU A C 1
ATOM 694 O O . LEU A 1 92 ? -0.398 8.400 -0.503 1.00 90.81 92 LEU A O 1
ATOM 698 N N . ILE A 1 93 ? -0.000 6.273 -1.124 1.00 92.50 93 ILE A N 1
ATOM 699 C CA . ILE A 1 93 ? 1.446 6.314 -0.876 1.00 92.50 93 ILE A CA 1
ATOM 700 C C . ILE A 1 93 ? 2.107 7.329 -1.809 1.00 92.50 93 ILE A C 1
ATOM 702 O O . ILE A 1 93 ? 2.805 8.224 -1.340 1.00 92.50 93 ILE A O 1
ATOM 706 N N . ASN A 1 94 ? 1.849 7.245 -3.115 1.00 93.38 94 ASN A N 1
ATOM 707 C CA . ASN A 1 94 ? 2.463 8.130 -4.105 1.00 93.38 94 ASN A CA 1
ATOM 708 C C . ASN A 1 94 ? 2.107 9.605 -3.868 1.00 93.38 94 ASN A C 1
ATOM 710 O O . ASN A 1 94 ? 2.970 10.475 -3.978 1.00 93.38 94 ASN A O 1
ATOM 714 N N . ASP A 1 95 ? 0.858 9.896 -3.510 1.00 93.38 95 ASP A N 1
ATOM 715 C CA . ASP A 1 95 ? 0.419 11.252 -3.182 1.00 93.38 95 ASP A CA 1
ATOM 716 C C . ASP A 1 95 ? 1.047 11.750 -1.873 1.00 93.38 95 ASP A C 1
ATOM 718 O O . ASP A 1 95 ? 1.396 12.927 -1.766 1.00 93.38 95 ASP A O 1
ATOM 722 N N . GLY A 1 96 ? 1.250 10.863 -0.895 1.00 91.81 96 GLY A N 1
ATOM 723 C CA . GLY A 1 96 ? 2.008 11.157 0.321 1.00 91.81 96 GLY A CA 1
ATOM 724 C C . GLY A 1 96 ? 3.469 11.501 0.028 1.00 91.81 96 GLY A C 1
ATOM 725 O O . GLY A 1 96 ? 3.959 12.527 0.492 1.00 91.81 96 GLY A O 1
ATOM 726 N N . LEU A 1 97 ? 4.144 10.701 -0.801 1.00 91.06 97 LEU A N 1
ATOM 727 C CA . LEU A 1 97 ? 5.539 10.933 -1.187 1.00 91.06 97 LEU A CA 1
ATOM 728 C C . LEU A 1 97 ? 5.713 12.263 -1.929 1.00 91.06 97 LEU A C 1
ATOM 730 O O . LEU A 1 97 ? 6.622 13.026 -1.611 1.00 91.06 97 LEU A O 1
ATOM 734 N N . LYS A 1 98 ? 4.799 12.605 -2.847 1.00 90.50 98 LYS A N 1
ATOM 735 C CA . LYS A 1 98 ? 4.821 13.898 -3.555 1.00 90.50 98 LYS A CA 1
ATOM 736 C C . LYS A 1 98 ? 4.742 15.105 -2.618 1.00 90.50 98 LYS A C 1
ATOM 738 O O . LYS A 1 98 ? 5.313 16.140 -2.935 1.00 90.50 98 LYS A O 1
ATOM 743 N N . LYS A 1 99 ? 4.033 14.994 -1.490 1.00 88.56 99 LYS A N 1
ATOM 744 C CA . LYS A 1 99 ? 3.926 16.074 -0.490 1.00 88.56 99 LYS A CA 1
ATOM 745 C C . LYS A 1 99 ? 5.168 16.225 0.384 1.00 88.56 99 LYS A C 1
ATOM 747 O O . LYS A 1 99 ? 5.300 17.243 1.043 1.00 88.56 99 LYS A O 1
ATOM 752 N N . ILE A 1 100 ? 6.008 15.196 0.459 1.00 79.94 100 ILE A N 1
ATOM 753 C CA . ILE A 1 100 ? 7.244 15.214 1.253 1.00 79.94 100 ILE A CA 1
ATOM 754 C C . ILE A 1 100 ? 8.407 15.756 0.415 1.00 79.94 100 ILE A C 1
ATOM 756 O O . ILE A 1 100 ? 9.308 16.391 0.952 1.00 79.94 100 ILE A O 1
ATOM 760 N N . VAL A 1 101 ? 8.401 15.474 -0.891 1.00 72.81 101 VAL A N 1
ATOM 761 C CA . VAL A 1 101 ? 9.479 15.865 -1.813 1.00 72.81 101 VAL A CA 1
ATOM 762 C C . VAL A 1 101 ? 9.332 17.305 -2.331 1.00 72.81 101 VAL A C 1
ATOM 764 O O . VAL A 1 101 ? 10.335 17.898 -2.724 1.00 72.81 101 VAL A O 1
ATOM 767 N N . ASN A 1 102 ? 8.118 17.868 -2.317 1.00 54.34 102 ASN A N 1
ATOM 768 C CA . ASN A 1 102 ? 7.831 19.264 -2.683 1.00 54.34 102 ASN A CA 1
ATOM 769 C C . AS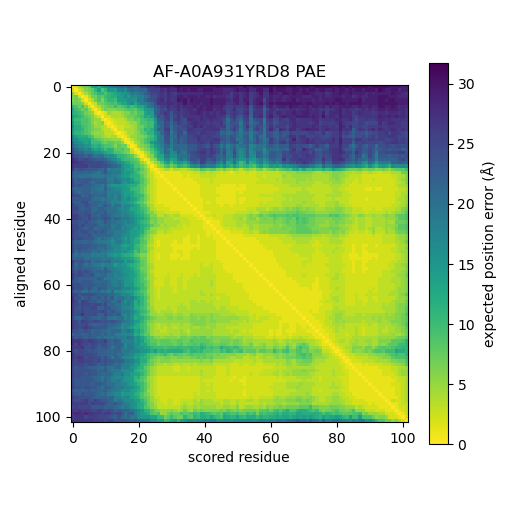N A 1 102 ? 7.722 20.159 -1.449 1.00 54.34 102 ASN A C 1
ATOM 771 O O . ASN A 1 102 ? 8.154 21.328 -1.547 1.00 54.34 102 ASN A O 1
#